Protein AF-N8YI56-F1 (afdb_monomer)

Organism: NCBI:txid1217656

pLDDT: mean 79.81, std 8.46, range [46.25, 89.81]

Secondary structure (DSSP, 8-state):
--HHHHHHHHHHHHHHHHHHHHHHHHHHHHHHHHHHHHHHT--SSHHHHHHHHHHHHHHHHHHHTS---HHHHHHHHHHHHHHHHHHHHSS--HHHHHHHHHHHHHHHHHHHHHHHHHHHHHHHHTT-

Sequence (128 aa):
MQPDQNELFEVLEKQRHQQAEIDRILKIVLPILAFLLCVICANYNWQSTLGTLIVLVVAFFAVGIKRMNLYFWLAIIVVYCLIDIYFSYGSIHPSALGRQMGTMLTFTAIVGLSRPYIDGWYIRSHKK

Solvent-accessible surface area (backbone atoms only — not comparable to full-atom values): 6953 Å² total; per-residue (Å²): 135,63,71,69,57,57,53,50,52,52,53,49,53,53,50,50,54,56,49,53,54,52,45,55,53,46,67,55,50,43,50,54,51,22,50,57,49,23,65,75,45,49,52,102,42,72,65,54,25,54,51,47,28,55,52,40,34,52,45,41,45,38,26,47,67,68,62,42,67,56,68,61,50,49,51,52,50,54,55,48,49,56,51,48,39,41,72,72,61,77,44,87,54,64,73,61,46,51,52,38,46,50,50,54,46,51,53,48,50,48,44,41,63,43,42,67,54,52,55,56,48,54,57,59,69,72,70,116

Structure (mmCIF, N/CA/C/O backbone):
data_AF-N8YI56-F1
#
_entry.id   AF-N8YI56-F1
#
loop_
_atom_site.group_PDB
_atom_site.id
_atom_site.type_symbol
_atom_site.label_atom_id
_atom_site.label_alt_id
_atom_site.label_comp_id
_atom_site.label_asym_id
_atom_site.label_entity_id
_atom_site.label_seq_id
_atom_site.pdbx_PDB_ins_code
_atom_site.Cartn_x
_atom_site.Cartn_y
_atom_site.Cartn_z
_atom_site.occupancy
_atom_site.B_iso_or_equiv
_atom_site.auth_seq_id
_atom_site.auth_comp_id
_atom_site.auth_asym_id
_atom_site.auth_atom_id
_atom_site.pdbx_PDB_model_num
ATOM 1 N N . MET A 1 1 ? -41.463 -4.192 16.759 1.00 49.03 1 MET A N 1
ATOM 2 C CA . MET A 1 1 ? -40.041 -3.789 16.735 1.00 49.03 1 MET A CA 1
ATOM 3 C C . MET A 1 1 ? -39.347 -4.552 17.845 1.00 49.03 1 MET A C 1
ATOM 5 O O . MET A 1 1 ? -39.694 -4.346 19.000 1.00 49.03 1 MET A O 1
ATOM 9 N N . GLN A 1 2 ? -38.515 -5.535 17.496 1.00 58.22 2 GLN A N 1
ATOM 10 C CA . GLN A 1 2 ? -37.817 -6.372 18.476 1.00 58.22 2 GLN A CA 1
ATOM 11 C C . GLN A 1 2 ? -36.610 -5.596 19.031 1.00 58.22 2 GLN A C 1
ATOM 13 O O . GLN A 1 2 ? -35.865 -5.035 18.226 1.00 58.22 2 GLN A O 1
ATOM 18 N N . PRO A 1 3 ? -36.408 -5.546 20.360 1.00 63.62 3 PRO A N 1
ATOM 19 C CA . PRO A 1 3 ? -35.311 -4.796 20.986 1.00 63.62 3 PRO A CA 1
ATOM 20 C C . PRO A 1 3 ? -33.921 -5.190 20.451 1.00 63.62 3 PRO A C 1
ATOM 22 O O . PRO A 1 3 ? -33.087 -4.313 20.249 1.00 63.62 3 PRO A O 1
ATOM 25 N N . ASP A 1 4 ? -33.732 -6.460 20.076 1.00 70.69 4 ASP A N 1
ATOM 26 C CA . ASP A 1 4 ? -32.513 -6.977 19.430 1.00 70.69 4 ASP A CA 1
ATOM 27 C C . ASP A 1 4 ? -32.153 -6.279 18.109 1.00 70.69 4 A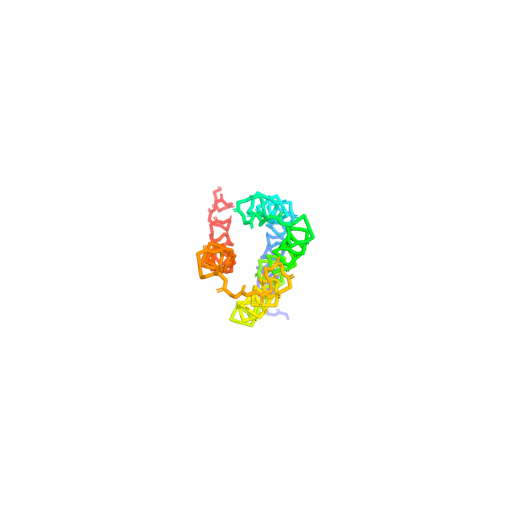SP A C 1
ATOM 29 O O . ASP A 1 4 ? -30.979 -6.102 17.789 1.00 70.69 4 ASP A O 1
ATOM 33 N N . GLN A 1 5 ? -33.146 -5.873 17.307 1.00 73.00 5 GLN A N 1
ATOM 34 C CA . GLN A 1 5 ? -32.860 -5.210 16.032 1.00 73.00 5 GLN A CA 1
ATOM 35 C C . GLN A 1 5 ? -32.307 -3.807 16.259 1.00 73.00 5 GLN A C 1
ATOM 37 O O . GLN A 1 5 ? -31.369 -3.409 15.573 1.00 73.00 5 GLN A O 1
ATOM 42 N N . ASN A 1 6 ? -32.855 -3.080 17.233 1.00 74.88 6 ASN A N 1
ATOM 43 C CA . ASN A 1 6 ? -32.412 -1.726 17.545 1.00 74.88 6 ASN A CA 1
ATOM 44 C C . ASN A 1 6 ? -30.981 -1.726 18.106 1.00 74.88 6 ASN A C 1
ATOM 46 O O . ASN A 1 6 ? -30.177 -0.910 17.665 1.00 74.88 6 ASN A O 1
ATOM 50 N N . GLU A 1 7 ? -30.632 -2.681 18.978 1.00 77.81 7 GLU A N 1
ATOM 51 C CA . GLU A 1 7 ? -29.246 -2.849 19.443 1.00 77.81 7 GLU A CA 1
ATOM 52 C C . GLU A 1 7 ? -28.292 -3.209 18.295 1.00 77.81 7 GLU A C 1
ATOM 54 O O . GLU A 1 7 ? -27.194 -2.657 18.202 1.00 77.81 7 GLU A O 1
ATOM 59 N N . LEU A 1 8 ? -28.703 -4.092 17.376 1.00 80.75 8 LEU A N 1
ATOM 60 C CA . LEU A 1 8 ? -27.876 -4.460 16.225 1.00 80.75 8 LEU A CA 1
ATOM 61 C C . LEU A 1 8 ? -27.585 -3.246 15.327 1.00 80.75 8 LEU A C 1
ATOM 63 O O . LEU A 1 8 ? -26.438 -3.044 14.920 1.00 80.75 8 LEU A O 1
ATOM 67 N N . PHE A 1 9 ? -28.605 -2.428 15.038 1.00 81.00 9 PHE A N 1
ATOM 68 C CA . PHE A 1 9 ? -28.452 -1.201 14.250 1.00 81.00 9 PHE A CA 1
ATOM 69 C C . PHE A 1 9 ? -27.528 -0.194 14.937 1.00 81.00 9 PHE A C 1
ATOM 71 O O . PHE A 1 9 ? -26.654 0.371 14.279 1.00 81.00 9 PHE A O 1
ATOM 78 N N . GLU A 1 10 ? -27.654 -0.028 16.252 1.00 80.75 10 GLU A N 1
ATOM 79 C CA . GLU A 1 10 ? 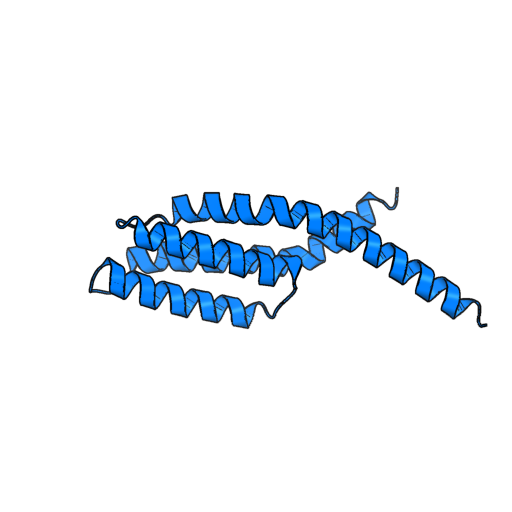-26.811 0.884 17.024 1.00 80.75 10 GLU A CA 1
ATOM 80 C C . GLU A 1 10 ? -25.333 0.446 17.016 1.00 80.75 10 GLU A C 1
ATOM 82 O O . GLU A 1 10 ? -24.426 1.261 16.814 1.00 80.75 10 GLU A O 1
ATOM 87 N N . VAL A 1 11 ? -25.062 -0.859 17.138 1.00 80.00 11 VAL A N 1
ATOM 88 C CA . VAL A 1 11 ? -23.698 -1.408 17.043 1.00 80.00 11 VAL A CA 1
ATOM 89 C C . VAL A 1 11 ? -23.114 -1.226 15.637 1.00 80.00 11 VAL A C 1
ATOM 91 O O . VAL A 1 11 ? -21.942 -0.863 15.502 1.00 80.00 11 VAL A O 1
ATOM 94 N N . LEU A 1 12 ? -23.917 -1.435 14.590 1.00 79.44 12 LEU A N 1
ATOM 95 C CA . LEU A 1 12 ? -23.528 -1.226 13.190 1.00 79.44 12 LEU A CA 1
ATOM 96 C C . LEU A 1 12 ? -23.183 0.240 12.898 1.00 79.44 12 LEU A C 1
ATOM 98 O O . LEU A 1 12 ? -22.154 0.517 12.276 1.00 79.44 12 LEU A O 1
ATOM 102 N N . GLU A 1 13 ? -24.001 1.185 13.365 1.00 79.12 13 GLU A N 1
ATOM 103 C CA . GLU A 1 13 ? -23.729 2.618 13.211 1.00 79.12 13 GLU A CA 1
ATOM 104 C C . GLU A 1 13 ? -22.450 3.031 13.937 1.00 79.12 13 GLU A C 1
ATOM 106 O O . GLU A 1 13 ? -21.609 3.736 13.368 1.00 79.12 13 GLU A O 1
ATOM 111 N N . LYS A 1 14 ? -22.246 2.525 15.157 1.00 77.19 14 LYS A N 1
ATOM 112 C CA . LYS A 1 14 ? -21.033 2.787 15.933 1.00 77.19 14 LYS A CA 1
ATOM 113 C C . LYS A 1 14 ? -19.784 2.246 15.237 1.00 77.19 14 LYS A C 1
ATOM 115 O O . LYS A 1 14 ? -18.791 2.966 15.124 1.00 77.19 14 LYS A O 1
ATOM 120 N N . GLN A 1 15 ? -19.835 1.026 14.698 1.00 75.12 15 GLN A N 1
ATOM 121 C CA . GLN A 1 15 ? -18.734 0.463 13.909 1.00 75.12 15 GLN A CA 1
ATOM 122 C C . GLN A 1 15 ? -18.452 1.278 12.644 1.00 75.12 15 GLN A C 1
ATOM 124 O O . GLN A 1 15 ? -17.290 1.520 12.318 1.00 75.12 15 GLN A O 1
ATOM 129 N N . ARG A 1 16 ? -19.494 1.737 11.943 1.00 78.12 16 ARG A N 1
ATOM 130 C CA . ARG A 1 16 ? -19.351 2.548 10.728 1.00 78.12 16 ARG A CA 1
ATOM 131 C C . ARG A 1 16 ? -18.687 3.896 11.014 1.00 78.12 16 ARG A C 1
ATOM 133 O O . ARG A 1 16 ? -17.816 4.314 10.252 1.00 78.12 16 ARG A O 1
ATOM 140 N N . HIS A 1 17 ? -19.059 4.555 12.110 1.00 76.12 17 HIS A N 1
ATOM 141 C CA . HIS A 1 17 ? -18.419 5.798 12.544 1.00 76.12 17 HIS A CA 1
ATOM 142 C C . HIS A 1 17 ? -16.932 5.596 12.851 1.00 76.12 17 HIS A C 1
ATOM 144 O O . HIS A 1 17 ? -16.096 6.341 12.343 1.00 76.12 17 HIS A O 1
ATOM 1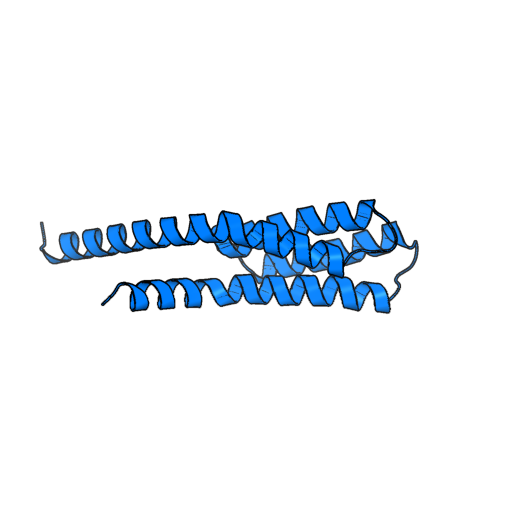50 N N . GLN A 1 18 ? -16.598 4.540 13.594 1.00 77.38 18 GLN A N 1
ATOM 151 C CA . GLN A 1 18 ? -15.209 4.206 13.918 1.00 77.38 18 GLN A CA 1
ATOM 152 C C . GLN A 1 18 ? -14.388 3.870 12.665 1.00 77.38 18 GLN A C 1
ATOM 154 O O . GLN A 1 18 ? -13.260 4.335 12.514 1.00 77.38 18 GLN A O 1
ATOM 159 N N . GLN A 1 19 ? -14.956 3.113 11.723 1.00 77.31 19 GLN A N 1
ATOM 160 C CA . GLN A 1 19 ? -14.298 2.817 10.448 1.00 77.31 19 GLN A CA 1
ATOM 161 C C . GLN A 1 19 ? -14.001 4.090 9.646 1.00 77.31 19 GLN A C 1
ATOM 163 O O . GLN A 1 19 ? -12.903 4.215 9.103 1.00 77.31 19 GLN A O 1
ATOM 168 N N . ALA A 1 20 ? -14.925 5.058 9.631 1.00 81.38 20 ALA A N 1
ATOM 169 C CA . ALA A 1 20 ? -14.752 6.320 8.917 1.00 81.38 20 ALA A CA 1
ATOM 170 C C . ALA A 1 20 ? -13.614 7.188 9.488 1.00 81.38 20 ALA A C 1
ATOM 172 O O . ALA A 1 20 ? -12.912 7.862 8.729 1.00 81.38 20 ALA A O 1
ATOM 173 N N . GLU A 1 21 ? -13.400 7.175 10.807 1.00 81.94 21 GLU A N 1
ATOM 174 C CA . GLU A 1 21 ? -12.276 7.885 11.432 1.00 81.94 21 GLU A CA 1
ATOM 175 C C . GLU A 1 21 ? -10.935 7.249 11.064 1.00 81.94 21 GLU A C 1
ATOM 177 O O . GLU A 1 21 ? -10.012 7.950 10.639 1.00 81.94 21 GLU A O 1
ATOM 182 N N . ILE A 1 22 ? -10.840 5.918 11.123 1.00 82.56 22 ILE A N 1
ATOM 183 C CA . ILE A 1 22 ? -9.614 5.218 10.731 1.00 82.56 22 ILE A CA 1
ATOM 184 C C . ILE A 1 22 ? -9.344 5.392 9.230 1.00 82.56 22 ILE A C 1
ATOM 186 O O . ILE A 1 22 ? -8.198 5.603 8.835 1.00 82.56 22 ILE A O 1
ATOM 190 N N . ASP A 1 23 ? -10.381 5.362 8.386 1.00 84.19 23 ASP A N 1
ATOM 191 C CA . ASP A 1 23 ? -10.254 5.625 6.947 1.00 84.19 23 ASP A CA 1
ATOM 192 C C . ASP A 1 23 ? -9.674 7.017 6.667 1.00 84.19 23 ASP A C 1
ATOM 194 O O . ASP A 1 23 ? -8.837 7.161 5.774 1.00 84.19 23 ASP A O 1
ATOM 198 N N . ARG A 1 24 ? -10.053 8.047 7.440 1.00 84.50 24 ARG A N 1
ATOM 199 C CA . ARG A 1 24 ? -9.466 9.394 7.311 1.00 84.50 24 ARG A CA 1
ATOM 200 C C . ARG A 1 24 ? -7.979 9.404 7.647 1.00 84.50 24 ARG A C 1
ATOM 202 O O . ARG A 1 24 ? -7.206 9.996 6.898 1.00 84.50 24 ARG A O 1
ATOM 209 N N . ILE A 1 25 ? -7.581 8.742 8.734 1.00 85.62 25 ILE A N 1
ATOM 210 C CA . ILE A 1 25 ? -6.170 8.649 9.140 1.00 85.62 25 ILE A CA 1
ATOM 211 C C . ILE A 1 25 ? -5.371 7.917 8.060 1.00 85.62 25 ILE A C 1
ATOM 213 O O . ILE A 1 25 ? -4.362 8.423 7.570 1.00 85.62 25 ILE A O 1
ATOM 217 N N . LEU A 1 26 ? -5.855 6.753 7.628 1.00 84.12 26 LEU A N 1
ATOM 218 C CA . LEU A 1 26 ? -5.218 5.954 6.587 1.00 84.12 26 LEU A CA 1
ATOM 219 C C . LEU A 1 26 ? -5.108 6.705 5.260 1.00 84.12 26 LEU A C 1
ATOM 221 O O . LEU A 1 26 ? -4.079 6.612 4.598 1.00 84.12 26 LEU A O 1
ATOM 225 N N . LYS A 1 27 ? -6.098 7.523 4.898 1.00 84.31 27 LYS A N 1
ATOM 226 C CA . LYS A 1 27 ? -6.047 8.350 3.685 1.00 84.31 27 LYS A CA 1
ATOM 227 C C . LYS A 1 27 ? -4.888 9.352 3.686 1.00 84.31 27 LYS A C 1
ATOM 229 O O . LYS A 1 27 ? -4.439 9.730 2.610 1.00 84.31 27 LYS A O 1
ATOM 234 N N . ILE A 1 28 ? -4.399 9.758 4.858 1.00 85.19 28 ILE A N 1
ATOM 235 C CA . ILE A 1 28 ? -3.228 10.634 5.008 1.00 85.19 28 ILE A CA 1
ATOM 236 C C . ILE A 1 28 ? -1.943 9.802 5.120 1.00 85.19 28 ILE A C 1
ATOM 238 O O . ILE A 1 28 ? -0.944 10.115 4.479 1.00 85.19 28 ILE A O 1
ATOM 242 N N . VAL A 1 29 ? -1.963 8.716 5.896 1.00 86.19 29 VAL A N 1
ATOM 243 C CA . VAL A 1 29 ? -0.770 7.903 6.183 1.00 86.19 29 VAL A CA 1
ATOM 244 C C . VAL A 1 29 ? -0.327 7.057 4.980 1.00 86.19 29 VAL A C 1
ATOM 246 O O . VAL A 1 29 ? 0.868 7.001 4.693 1.00 86.19 29 VAL A O 1
ATOM 249 N N . LEU A 1 30 ? -1.257 6.432 4.242 1.00 87.19 30 LEU A N 1
ATOM 250 C CA . LEU A 1 30 ? -0.942 5.617 3.057 1.00 87.19 30 LEU A CA 1
ATOM 251 C C . LEU A 1 30 ? -0.149 6.377 1.979 1.00 87.19 30 LEU A C 1
ATOM 253 O O . LEU A 1 30 ? 0.859 5.833 1.528 1.00 87.19 30 LEU A O 1
ATOM 257 N N . PRO A 1 31 ? -0.539 7.589 1.536 1.00 84.25 31 PRO A N 1
ATOM 258 C CA . PRO A 1 31 ? 0.227 8.302 0.517 1.00 84.25 31 PRO A CA 1
ATOM 259 C C . PRO A 1 31 ? 1.611 8.740 1.011 1.00 84.25 31 PRO A C 1
ATOM 261 O O . PRO A 1 31 ? 2.555 8.717 0.227 1.00 84.25 31 PRO A O 1
ATOM 264 N N . ILE A 1 32 ? 1.769 9.063 2.301 1.00 86.81 32 ILE A N 1
ATOM 265 C CA . ILE A 1 32 ? 3.084 9.370 2.888 1.00 86.81 32 ILE A CA 1
ATOM 266 C C . ILE A 1 32 ? 3.980 8.123 2.872 1.00 86.81 32 ILE A C 1
ATOM 268 O O . ILE A 1 32 ? 5.132 8.196 2.446 1.00 86.81 32 ILE A O 1
ATOM 272 N N . LEU A 1 33 ? 3.448 6.964 3.275 1.00 85.88 33 LEU A N 1
ATOM 273 C CA . LEU A 1 33 ? 4.161 5.685 3.194 1.00 85.88 33 LEU A CA 1
ATOM 274 C C . LEU A 1 33 ? 4.546 5.342 1.754 1.00 85.88 33 LEU A C 1
ATOM 276 O O . LEU A 1 33 ? 5.693 4.990 1.497 1.00 85.88 33 LEU A O 1
ATOM 280 N N . ALA A 1 34 ? 3.613 5.474 0.809 1.00 85.62 34 ALA A N 1
ATOM 281 C CA . ALA A 1 34 ? 3.874 5.229 -0.606 1.00 85.62 34 ALA A CA 1
ATOM 282 C C . ALA A 1 34 ? 4.981 6.147 -1.148 1.00 85.62 34 ALA A C 1
ATOM 284 O O . ALA A 1 34 ? 5.854 5.687 -1.881 1.00 85.62 34 ALA A O 1
ATOM 285 N N . PHE A 1 35 ? 4.985 7.420 -0.744 1.00 85.00 35 PHE A N 1
ATOM 286 C CA . PHE A 1 35 ? 6.030 8.372 -1.105 1.00 85.00 35 PHE A CA 1
ATOM 287 C C . PHE A 1 35 ? 7.404 7.966 -0.565 1.00 85.00 35 PHE A C 1
ATOM 289 O O . PHE A 1 35 ? 8.363 7.897 -1.330 1.00 85.00 35 PHE A O 1
ATOM 296 N N 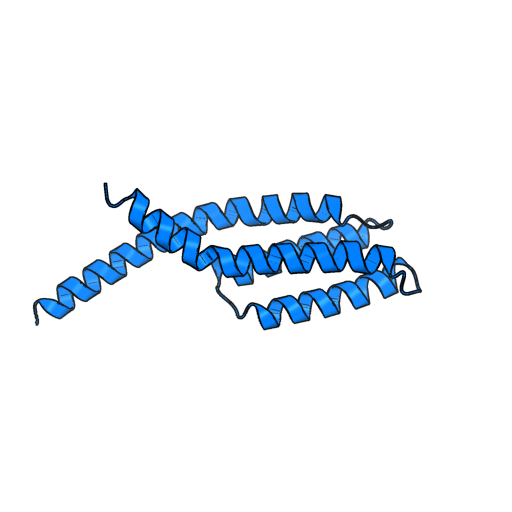. LEU A 1 36 ? 7.498 7.620 0.720 1.00 85.19 36 LEU A N 1
ATOM 297 C CA . LEU A 1 36 ? 8.749 7.159 1.332 1.00 85.19 36 LEU A CA 1
ATOM 298 C C . LEU A 1 36 ? 9.284 5.886 0.658 1.00 85.19 36 LEU A C 1
ATOM 300 O O . LEU A 1 36 ? 10.474 5.788 0.365 1.00 85.19 36 LEU A O 1
ATOM 304 N N . LEU A 1 37 ? 8.403 4.926 0.366 1.00 82.44 37 LEU A N 1
ATOM 305 C CA . LEU A 1 37 ? 8.779 3.674 -0.293 1.00 82.44 37 LEU A CA 1
ATOM 306 C C . LEU A 1 37 ? 9.214 3.874 -1.735 1.00 82.44 37 LEU A C 1
ATOM 308 O O . LEU A 1 37 ? 10.141 3.207 -2.187 1.00 82.44 37 LEU A O 1
ATOM 312 N N . CYS A 1 38 ? 8.583 4.808 -2.441 1.00 81.06 38 CYS A N 1
ATOM 313 C CA . CYS A 1 38 ? 8.975 5.168 -3.791 1.00 81.06 38 CYS A CA 1
ATOM 314 C C . CYS A 1 38 ? 10.432 5.655 -3.847 1.00 81.06 38 CYS A C 1
ATOM 316 O O . CYS A 1 38 ? 11.169 5.256 -4.741 1.00 81.06 38 CYS A O 1
ATOM 318 N N . VAL A 1 39 ? 10.881 6.436 -2.857 1.00 73.38 39 VAL A N 1
ATOM 319 C CA . VAL A 1 39 ? 12.277 6.905 -2.779 1.00 73.38 39 VAL A CA 1
ATOM 320 C C 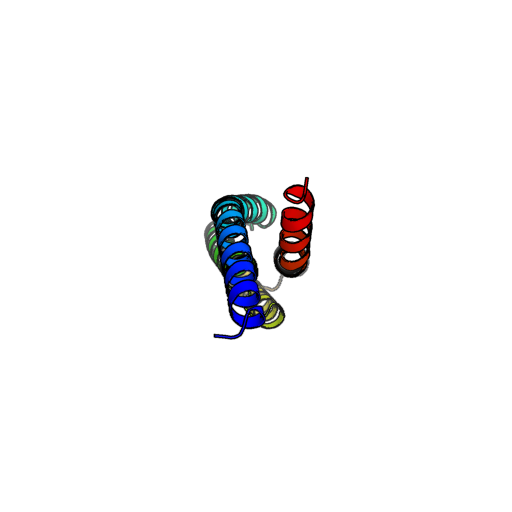. VAL A 1 39 ? 13.256 5.746 -2.556 1.00 73.38 39 VAL A C 1
ATOM 322 O O . VAL A 1 39 ? 14.341 5.744 -3.129 1.00 73.38 39 VAL A O 1
ATOM 325 N N . ILE A 1 40 ? 12.877 4.728 -1.777 1.00 73.94 40 ILE A N 1
ATOM 326 C CA . ILE A 1 40 ? 13.700 3.520 -1.563 1.00 73.94 40 ILE A CA 1
ATOM 327 C C . ILE A 1 40 ? 13.739 2.648 -2.827 1.00 73.94 40 ILE A C 1
ATOM 329 O O . ILE A 1 40 ? 14.766 2.051 -3.148 1.00 73.94 40 ILE A O 1
ATOM 333 N N . CYS A 1 41 ? 12.618 2.585 -3.546 1.00 68.44 41 CYS A N 1
ATOM 334 C CA . CYS A 1 41 ? 12.485 1.874 -4.815 1.00 68.44 41 CYS A CA 1
ATOM 335 C C . CYS A 1 41 ? 13.038 2.657 -6.007 1.00 68.44 41 CYS A C 1
ATOM 337 O O . CYS A 1 41 ? 13.006 2.126 -7.117 1.00 68.44 41 CYS A O 1
ATOM 339 N N . ALA A 1 42 ? 13.483 3.902 -5.801 1.00 61.81 42 ALA A N 1
ATOM 340 C CA . ALA A 1 42 ? 13.862 4.803 -6.872 1.00 61.81 42 ALA A CA 1
ATOM 341 C C . ALA A 1 42 ? 14.935 4.143 -7.733 1.00 61.81 42 ALA A C 1
ATOM 343 O O . ALA A 1 42 ? 16.043 3.826 -7.291 1.00 61.81 42 ALA A O 1
ATOM 344 N N . ASN A 1 43 ? 14.540 3.894 -8.973 1.00 62.03 43 ASN A N 1
ATOM 345 C CA . ASN A 1 43 ? 15.386 3.292 -9.971 1.00 62.03 43 ASN A CA 1
ATOM 346 C C . ASN A 1 43 ? 16.221 4.384 -10.659 1.00 62.03 43 ASN A C 1
ATOM 348 O O . ASN A 1 43 ? 16.010 5.578 -10.446 1.00 62.03 43 ASN A O 1
ATOM 352 N N . TYR A 1 44 ? 17.152 3.992 -11.527 1.00 59.75 44 TYR A N 1
ATOM 353 C CA . TYR A 1 44 ? 18.027 4.913 -12.263 1.00 59.75 44 TYR A CA 1
ATOM 354 C C . TYR A 1 44 ? 17.270 5.946 -13.122 1.00 59.75 44 TYR A C 1
ATOM 356 O O . TYR A 1 44 ? 17.852 6.943 -13.543 1.00 59.75 44 TYR A O 1
ATOM 364 N N . ASN A 1 45 ? 15.980 5.713 -13.394 1.00 67.81 45 ASN A N 1
ATOM 365 C CA . ASN A 1 45 ? 15.159 6.531 -14.273 1.00 67.81 45 ASN A CA 1
ATOM 366 C C . ASN A 1 45 ? 13.978 7.173 -13.522 1.00 67.81 45 ASN A C 1
ATOM 368 O O . ASN A 1 45 ? 13.177 6.487 -12.887 1.00 67.81 45 ASN A O 1
ATOM 372 N N . TRP A 1 46 ? 13.833 8.495 -13.646 1.00 68.94 46 TRP A N 1
ATOM 373 C CA . TRP A 1 46 ? 12.816 9.291 -12.941 1.00 68.94 46 TRP A CA 1
ATOM 374 C C . TRP A 1 46 ? 11.370 8.876 -13.276 1.00 68.94 46 TRP A C 1
ATOM 376 O O . TRP A 1 46 ? 10.487 8.966 -12.422 1.00 68.94 46 TRP A O 1
ATOM 386 N N . GLN A 1 47 ? 11.134 8.378 -14.495 1.00 74.50 47 GLN A N 1
ATOM 387 C CA . GLN A 1 47 ? 9.823 7.909 -14.956 1.00 74.50 47 GLN A CA 1
ATOM 388 C C . GLN A 1 47 ? 9.350 6.662 -14.192 1.00 74.50 47 GLN A C 1
ATOM 390 O O . GLN A 1 47 ? 8.190 6.588 -13.790 1.00 74.50 47 GLN A O 1
ATOM 395 N N . SER A 1 48 ? 10.256 5.712 -13.957 1.00 71.81 48 SER A N 1
ATOM 396 C CA . SER A 1 48 ? 9.983 4.476 -13.212 1.00 71.81 48 SER A CA 1
ATOM 397 C C . SER A 1 48 ? 9.674 4.775 -11.743 1.00 71.81 48 SER A C 1
ATOM 399 O O . SER A 1 48 ? 8.735 4.219 -11.170 1.00 71.81 48 SER A O 1
ATOM 401 N N . THR A 1 49 ? 10.358 5.760 -11.157 1.00 76.88 49 THR A N 1
ATOM 402 C CA . THR A 1 49 ? 10.052 6.280 -9.816 1.00 76.88 49 THR A CA 1
ATOM 403 C C . THR A 1 49 ? 8.637 6.872 -9.758 1.00 76.88 49 THR A C 1
ATOM 405 O O . THR A 1 49 ? 7.846 6.526 -8.884 1.00 76.88 49 THR A O 1
ATOM 408 N N . LEU A 1 50 ? 8.253 7.701 -10.731 1.00 81.69 50 LEU A N 1
ATOM 409 C CA . LEU A 1 50 ? 6.909 8.291 -10.786 1.00 81.69 50 LEU A CA 1
ATOM 410 C C . LEU A 1 50 ? 5.802 7.239 -10.963 1.00 81.69 50 LEU A C 1
ATOM 412 O O . LEU A 1 50 ? 4.784 7.298 -10.273 1.00 81.69 50 LEU A O 1
ATOM 416 N N . GLY A 1 51 ? 6.010 6.248 -11.832 1.00 82.88 51 GLY A N 1
ATOM 417 C CA . GLY A 1 51 ? 5.074 5.132 -11.995 1.00 82.88 51 GLY A CA 1
ATOM 418 C C . GLY A 1 51 ? 4.929 4.309 -10.713 1.00 82.88 51 GLY A C 1
ATOM 419 O O . GLY A 1 51 ? 3.816 4.008 -10.282 1.00 82.88 51 GLY A O 1
ATOM 420 N N . THR A 1 52 ? 6.052 4.036 -10.047 1.00 84.00 52 THR A N 1
ATOM 421 C CA . THR A 1 52 ? 6.116 3.250 -8.809 1.00 84.00 52 THR A CA 1
ATOM 422 C C . THR A 1 52 ? 5.338 3.942 -7.696 1.00 84.00 52 THR A C 1
ATOM 424 O O . THR A 1 52 ? 4.568 3.289 -6.991 1.00 84.00 52 THR A O 1
ATOM 427 N N . LEU A 1 53 ? 5.461 5.270 -7.591 1.00 85.94 53 LEU A N 1
ATOM 428 C CA . LEU A 1 53 ? 4.679 6.089 -6.668 1.00 85.94 53 LEU A CA 1
ATOM 429 C C . LEU A 1 53 ? 3.176 5.925 -6.902 1.00 85.94 53 LEU A C 1
ATOM 431 O O . LEU A 1 53 ? 2.433 5.640 -5.965 1.00 85.94 53 LEU A O 1
ATOM 435 N N . 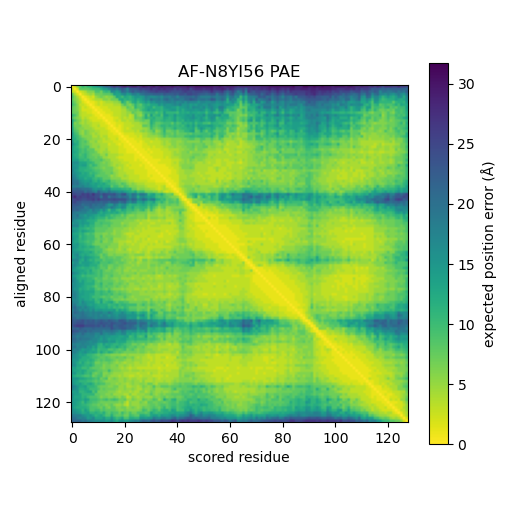ILE A 1 54 ? 2.729 6.111 -8.147 1.00 87.44 54 ILE A N 1
ATOM 436 C CA . ILE A 1 54 ? 1.305 6.074 -8.497 1.00 87.44 54 ILE A CA 1
ATOM 437 C C . ILE A 1 54 ? 0.730 4.690 -8.189 1.00 87.44 54 ILE A C 1
ATOM 439 O O . ILE A 1 54 ? -0.310 4.586 -7.536 1.00 87.44 54 ILE A O 1
ATOM 443 N N . VAL A 1 55 ? 1.425 3.627 -8.598 1.00 87.94 55 VAL A N 1
ATOM 444 C CA . VAL A 1 55 ? 0.987 2.248 -8.358 1.00 87.94 55 VAL A CA 1
ATOM 445 C C . VAL A 1 55 ? 0.932 1.935 -6.864 1.00 87.94 55 VAL A C 1
ATOM 447 O O . VAL A 1 55 ? -0.064 1.371 -6.417 1.00 87.94 55 VAL A O 1
ATOM 450 N N . LEU A 1 56 ? 1.932 2.344 -6.075 1.00 86.62 56 LEU A N 1
ATOM 451 C CA . LEU A 1 56 ? 1.923 2.162 -4.618 1.00 86.62 56 LEU A CA 1
ATOM 452 C C . LEU A 1 56 ? 0.762 2.894 -3.952 1.00 86.62 56 LEU A C 1
ATOM 454 O O . LEU A 1 56 ? 0.055 2.293 -3.148 1.00 86.62 56 LEU A O 1
ATOM 458 N N . VAL A 1 57 ? 0.535 4.167 -4.290 1.00 88.44 57 VAL A N 1
ATOM 459 C CA . VAL A 1 57 ? -0.573 4.953 -3.724 1.00 88.44 57 VAL A CA 1
ATOM 460 C C . VAL A 1 57 ? -1.907 4.271 -4.020 1.00 88.44 57 VAL A C 1
ATOM 462 O O . VAL A 1 57 ? -2.722 4.090 -3.114 1.00 88.44 57 VAL A O 1
ATOM 465 N N . VAL A 1 58 ? -2.123 3.854 -5.270 1.00 88.75 58 VAL A N 1
ATOM 466 C CA . VAL A 1 58 ? -3.364 3.192 -5.686 1.00 88.75 58 VAL A CA 1
ATOM 467 C C . VAL A 1 58 ? -3.520 1.831 -5.002 1.00 88.75 58 VAL A C 1
ATOM 469 O O . VAL A 1 58 ? -4.591 1.549 -4.463 1.00 88.75 58 VAL A O 1
ATOM 472 N N . ALA A 1 59 ? -2.467 1.011 -4.964 1.00 87.25 59 ALA A N 1
ATOM 473 C CA . ALA A 1 59 ? -2.497 -0.301 -4.325 1.00 87.25 59 ALA A CA 1
ATOM 474 C C . ALA A 1 59 ? -2.773 -0.186 -2.822 1.00 87.25 59 ALA A C 1
ATOM 476 O O . ALA A 1 59 ? -3.651 -0.867 -2.297 1.00 87.25 59 ALA A O 1
ATOM 477 N N . PHE A 1 60 ? -2.093 0.729 -2.132 1.00 88.19 60 PHE A N 1
ATOM 478 C CA . PHE A 1 60 ? -2.295 0.979 -0.707 1.00 88.19 60 PHE A CA 1
ATOM 479 C C . PHE A 1 60 ? -3.694 1.505 -0.409 1.00 88.19 60 PHE A C 1
ATOM 481 O O . PHE A 1 60 ? -4.312 1.083 0.566 1.00 88.19 60 PHE A O 1
ATOM 488 N N . PHE A 1 61 ? -4.230 2.379 -1.258 1.00 86.56 61 PHE A N 1
ATOM 489 C CA . PHE A 1 61 ? -5.596 2.864 -1.110 1.00 86.56 61 PHE A CA 1
ATOM 490 C C . PHE A 1 61 ? -6.621 1.737 -1.306 1.00 86.56 61 PHE A C 1
ATOM 492 O O . PHE A 1 61 ? -7.556 1.586 -0.516 1.00 86.56 61 PHE A O 1
ATOM 499 N N . ALA A 1 62 ? -6.442 0.914 -2.337 1.00 85.69 62 ALA A N 1
ATOM 500 C CA . ALA A 1 62 ? -7.371 -0.159 -2.664 1.00 85.69 62 ALA A CA 1
ATOM 501 C C . ALA A 1 62 ? -7.348 -1.303 -1.639 1.00 85.69 62 ALA A C 1
ATOM 503 O O . ALA A 1 62 ? -8.401 -1.825 -1.268 1.00 85.69 62 ALA A O 1
ATOM 504 N N . VAL A 1 63 ? -6.160 -1.669 -1.163 1.00 86.19 63 VAL A N 1
ATOM 505 C CA . VAL A 1 63 ? -5.958 -2.731 -0.174 1.00 86.19 63 VAL A CA 1
ATOM 506 C C . VAL A 1 63 ? -6.274 -2.237 1.241 1.00 86.19 63 VAL A C 1
ATOM 508 O O . VAL A 1 63 ? -6.966 -2.923 1.989 1.00 86.19 63 VAL A O 1
ATOM 511 N N . GLY A 1 64 ? -5.822 -1.036 1.606 1.00 81.31 64 GLY A N 1
ATOM 512 C CA . GLY A 1 64 ? -5.993 -0.477 2.947 1.00 81.31 64 GLY A CA 1
ATOM 513 C C . GLY A 1 64 ? -7.402 0.053 3.213 1.00 81.31 64 GLY A C 1
ATOM 514 O O . GLY A 1 64 ? -8.014 -0.304 4.213 1.00 81.31 64 GLY A O 1
ATOM 515 N N . ILE A 1 65 ? -7.953 0.890 2.333 1.00 80.00 65 ILE A N 1
ATOM 516 C CA . ILE A 1 65 ? -9.243 1.559 2.586 1.00 80.00 65 ILE A CA 1
ATOM 517 C C . ILE A 1 65 ? -10.389 0.757 1.976 1.00 80.00 65 ILE A C 1
ATOM 519 O O . ILE A 1 65 ? -11.332 0.382 2.668 1.00 80.00 65 ILE A O 1
ATOM 523 N N . LYS A 1 66 ? -10.291 0.426 0.684 1.00 81.56 66 LYS A N 1
ATOM 524 C CA . LYS A 1 66 ? -11.384 -0.245 -0.041 1.00 81.56 66 LYS A CA 1
ATOM 525 C C . LYS A 1 66 ? -11.482 -1.753 0.246 1.00 81.56 66 LYS A C 1
ATOM 527 O O . LYS A 1 66 ? -12.423 -2.390 -0.221 1.00 81.56 66 LYS A O 1
ATOM 532 N N . ARG A 1 67 ? -10.536 -2.321 1.009 1.00 75.06 67 ARG A N 1
ATOM 533 C CA . ARG A 1 67 ? -10.470 -3.750 1.382 1.00 75.06 67 ARG A CA 1
ATOM 534 C C . ARG A 1 67 ? -10.622 -4.686 0.179 1.00 75.06 67 ARG A C 1
ATOM 536 O O . ARG A 1 67 ? -11.271 -5.727 0.257 1.00 75.06 67 ARG A O 1
ATOM 543 N N . MET A 1 68 ? -10.058 -4.295 -0.963 1.00 82.31 68 MET A N 1
ATOM 544 C CA . MET A 1 68 ? -10.054 -5.141 -2.153 1.00 82.31 68 MET A CA 1
ATOM 545 C C . MET A 1 68 ? -9.135 -6.350 -1.947 1.00 82.31 68 MET A C 1
ATOM 547 O O . MET A 1 68 ? -8.240 -6.325 -1.106 1.00 82.31 68 MET A O 1
ATOM 551 N N . ASN A 1 69 ? -9.343 -7.405 -2.738 1.00 87.44 69 ASN A N 1
ATOM 552 C CA . ASN A 1 69 ? -8.575 -8.642 -2.621 1.00 87.44 69 ASN A CA 1
ATOM 553 C C . ASN A 1 69 ? -7.059 -8.378 -2.715 1.00 87.44 69 ASN A C 1
ATOM 555 O O . ASN A 1 69 ? -6.562 -7.945 -3.757 1.00 87.44 69 ASN A O 1
ATOM 559 N N . LEU A 1 70 ? -6.333 -8.666 -1.630 1.00 86.00 70 LEU A N 1
ATOM 560 C CA . LEU A 1 70 ? -4.892 -8.438 -1.518 1.00 86.00 70 LEU A CA 1
ATOM 561 C C . LEU A 1 70 ? -4.121 -9.176 -2.616 1.00 86.00 70 LEU A C 1
ATOM 563 O O . LEU A 1 70 ? -3.270 -8.583 -3.271 1.00 86.00 70 LEU A O 1
ATOM 567 N N . TYR A 1 71 ? -4.450 -10.447 -2.858 1.00 87.50 71 TYR A N 1
ATOM 568 C CA . TYR A 1 71 ? -3.749 -11.274 -3.842 1.00 87.50 71 TYR A CA 1
ATOM 569 C C . TYR A 1 71 ? -3.850 -10.710 -5.261 1.00 87.50 71 TYR A C 1
ATOM 571 O O . TYR A 1 71 ? -2.886 -10.767 -6.019 1.00 87.50 71 TYR A O 1
ATOM 579 N N . PHE A 1 72 ? -4.993 -10.108 -5.600 1.00 88.69 72 PHE A N 1
ATOM 580 C CA . PHE A 1 72 ? -5.190 -9.456 -6.891 1.00 88.69 72 PHE A CA 1
ATOM 581 C C . PHE A 1 72 ? -4.268 -8.240 -7.053 1.00 88.69 72 PHE A C 1
ATOM 583 O O . PHE A 1 72 ? -3.614 -8.087 -8.082 1.00 88.69 72 PHE A O 1
ATOM 590 N N . TRP A 1 73 ? -4.149 -7.408 -6.016 1.00 88.44 73 TRP A N 1
ATOM 591 C CA . TRP A 1 73 ? -3.258 -6.246 -6.038 1.00 88.44 73 TRP A CA 1
ATOM 592 C C . TRP A 1 73 ? -1.777 -6.622 -6.011 1.00 88.44 73 TRP A C 1
ATOM 594 O O . TRP A 1 73 ? -0.983 -5.988 -6.702 1.00 88.44 73 TRP A O 1
ATOM 604 N N . LEU A 1 74 ? -1.403 -7.684 -5.292 1.00 87.94 74 LEU A N 1
ATOM 605 C CA . LEU A 1 74 ? -0.044 -8.228 -5.347 1.00 87.94 74 LEU A CA 1
ATOM 606 C C . LEU A 1 74 ? 0.300 -8.710 -6.763 1.00 87.94 74 LEU A C 1
ATOM 608 O O . LEU A 1 74 ? 1.378 -8.397 -7.258 1.00 87.94 74 LEU A O 1
ATOM 612 N N . ALA A 1 75 ? -0.623 -9.392 -7.451 1.00 88.88 75 ALA A N 1
ATOM 613 C CA . ALA A 1 75 ? -0.419 -9.804 -8.840 1.00 88.88 75 ALA A CA 1
ATOM 614 C C . ALA A 1 75 ? -0.235 -8.600 -9.785 1.00 88.88 75 ALA A C 1
ATOM 616 O O . ALA A 1 75 ? 0.671 -8.614 -10.616 1.00 88.88 75 ALA A O 1
ATOM 617 N N . ILE A 1 76 ? -1.029 -7.533 -9.620 1.00 89.81 76 ILE A N 1
ATOM 618 C CA . ILE A 1 76 ? -0.867 -6.285 -10.389 1.00 89.81 76 ILE A CA 1
ATOM 619 C C . ILE A 1 76 ? 0.522 -5.674 -10.169 1.00 89.81 76 ILE A C 1
ATOM 621 O O . ILE A 1 76 ? 1.164 -5.268 -11.135 1.00 89.81 76 ILE A O 1
ATOM 625 N N . ILE A 1 77 ? 1.003 -5.629 -8.922 1.00 88.25 77 ILE A N 1
ATOM 626 C CA . ILE A 1 77 ? 2.334 -5.095 -8.594 1.00 88.25 77 ILE A CA 1
ATOM 627 C C . ILE A 1 77 ? 3.434 -5.921 -9.266 1.00 88.25 77 ILE A C 1
ATOM 629 O O . ILE A 1 77 ? 4.347 -5.342 -9.847 1.00 88.25 77 ILE A O 1
ATOM 633 N N . VAL A 1 78 ? 3.337 -7.255 -9.244 1.00 87.00 78 VAL A N 1
ATOM 634 C CA . VAL A 1 78 ? 4.306 -8.131 -9.929 1.00 87.00 78 VAL A CA 1
ATOM 635 C C . VAL A 1 78 ? 4.357 -7.822 -11.425 1.00 87.00 78 VAL A C 1
ATOM 637 O O . VAL A 1 78 ? 5.442 -7.637 -11.976 1.00 87.00 78 VAL A O 1
ATOM 640 N N . VAL A 1 79 ? 3.195 -7.725 -12.078 1.00 88.81 79 VAL A N 1
ATOM 641 C CA . VAL A 1 79 ? 3.112 -7.397 -13.510 1.00 88.81 79 VAL A CA 1
ATOM 642 C C . VAL A 1 79 ? 3.703 -6.014 -13.787 1.00 88.81 79 VAL A C 1
ATOM 644 O O . VAL A 1 79 ? 4.487 -5.863 -14.723 1.00 88.81 79 VAL A O 1
ATOM 647 N N . TYR A 1 80 ? 3.388 -5.021 -12.952 1.00 86.62 80 TYR A N 1
ATOM 648 C CA . TYR A 1 80 ? 3.943 -3.675 -13.069 1.00 86.62 80 TYR A CA 1
ATOM 649 C C . TYR A 1 80 ? 5.474 -3.671 -12.959 1.00 86.62 80 TYR A C 1
ATOM 651 O O . TYR A 1 80 ? 6.135 -3.127 -13.839 1.00 86.62 80 TYR A O 1
ATOM 659 N N . CYS A 1 81 ? 6.050 -4.316 -11.939 1.00 84.12 81 CYS A N 1
ATOM 660 C CA . CYS A 1 81 ? 7.502 -4.363 -11.751 1.00 84.12 81 CYS A CA 1
ATOM 661 C C . CYS A 1 81 ? 8.225 -5.016 -12.939 1.00 84.12 81 CYS A C 1
ATOM 663 O O . CYS A 1 81 ? 9.299 -4.562 -13.328 1.00 84.12 81 CYS A O 1
ATOM 665 N N . LEU A 1 82 ? 7.642 -6.061 -13.540 1.00 83.00 82 LEU A N 1
ATOM 666 C CA . LEU A 1 82 ? 8.210 -6.706 -14.728 1.00 83.00 82 LEU A CA 1
ATOM 667 C C . LEU A 1 82 ? 8.243 -5.754 -15.932 1.00 83.00 82 LEU A C 1
ATOM 669 O O . LEU A 1 82 ? 9.267 -5.661 -16.611 1.00 83.00 82 LEU A O 1
ATOM 673 N N . ILE A 1 83 ? 7.145 -5.031 -16.176 1.00 84.00 83 ILE A N 1
ATOM 674 C CA . ILE A 1 83 ? 7.042 -4.058 -17.273 1.00 84.00 83 ILE A CA 1
ATOM 675 C C . ILE A 1 83 ? 8.008 -2.891 -17.044 1.00 84.00 83 ILE A C 1
ATOM 677 O O . ILE A 1 83 ? 8.749 -2.512 -17.949 1.00 84.00 83 ILE A O 1
ATOM 681 N N . ASP A 1 84 ? 8.026 -2.341 -15.833 1.00 81.19 84 ASP A N 1
ATOM 682 C CA . ASP A 1 84 ? 8.815 -1.159 -15.487 1.00 81.19 84 ASP A CA 1
ATOM 683 C C . ASP A 1 84 ? 10.326 -1.401 -15.629 1.00 81.19 84 ASP A C 1
ATOM 685 O O . ASP A 1 84 ? 11.063 -0.552 -16.135 1.00 81.19 84 ASP A O 1
ATOM 689 N N . ILE A 1 85 ? 10.796 -2.598 -15.270 1.00 77.12 85 ILE A N 1
ATOM 690 C CA . ILE A 1 85 ? 12.208 -2.980 -15.405 1.00 77.12 85 ILE A CA 1
ATOM 691 C C . ILE A 1 85 ? 12.586 -3.241 -16.856 1.00 77.12 85 ILE A C 1
ATOM 693 O O . ILE A 1 85 ? 13.660 -2.816 -17.286 1.00 77.12 85 ILE A O 1
ATOM 697 N N . TYR A 1 86 ? 11.699 -3.880 -17.622 1.00 77.00 86 TYR A N 1
ATOM 698 C CA . TYR A 1 86 ? 11.901 -4.070 -19.054 1.00 77.00 86 TYR A CA 1
ATOM 699 C C . TYR A 1 86 ? 12.044 -2.723 -19.779 1.00 77.00 86 TYR A C 1
ATOM 701 O O . TYR A 1 86 ? 12.986 -2.539 -20.549 1.00 77.00 86 TYR A O 1
ATOM 709 N N . PHE A 1 87 ? 11.175 -1.754 -19.473 1.00 76.06 87 PHE A N 1
ATOM 710 C CA . PHE A 1 87 ? 11.248 -0.408 -20.049 1.00 76.06 87 PHE A CA 1
ATOM 711 C C . PHE A 1 87 ? 12.429 0.421 -19.531 1.00 76.06 87 PHE A C 1
ATOM 713 O O . PHE A 1 87 ? 13.001 1.196 -20.294 1.00 76.06 87 PHE A O 1
ATOM 720 N N . SER A 1 88 ? 12.810 0.280 -18.259 1.00 69.75 88 SER A N 1
ATOM 721 C CA . SER A 1 88 ? 13.882 1.095 -17.666 1.00 69.75 88 SER A CA 1
ATOM 722 C C . SER A 1 88 ? 15.288 0.654 -18.058 1.00 69.75 88 SER A C 1
ATOM 724 O O . SER A 1 88 ? 16.172 1.498 -18.162 1.00 69.75 88 SER A O 1
ATOM 726 N N . T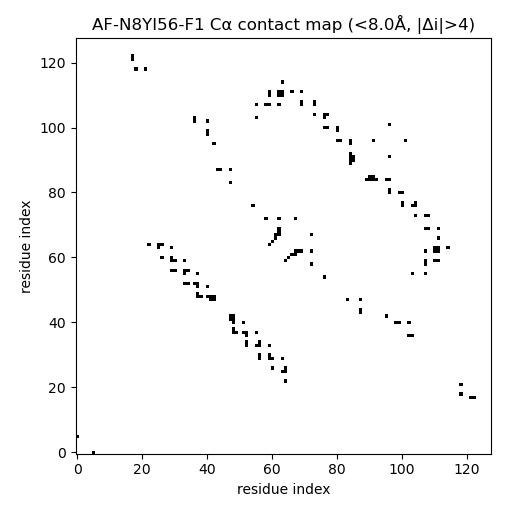YR A 1 89 ? 15.515 -0.648 -18.242 1.00 67.19 89 TYR A N 1
ATOM 727 C CA . TYR A 1 89 ? 16.859 -1.197 -18.442 1.00 67.19 89 TYR A CA 1
ATOM 728 C C . TYR A 1 89 ? 17.062 -1.907 -19.784 1.00 67.19 89 TYR A C 1
ATOM 730 O O . TYR A 1 89 ? 18.190 -2.281 -20.104 1.00 67.19 89 TYR A O 1
ATOM 738 N N . GLY A 1 90 ? 15.995 -2.169 -20.549 1.00 66.81 90 GLY A N 1
ATOM 739 C CA . GLY A 1 90 ? 16.059 -2.991 -21.766 1.00 66.81 90 GLY A CA 1
ATOM 740 C C . GLY A 1 90 ? 16.461 -4.455 -21.520 1.00 66.81 90 GLY A C 1
ATOM 741 O O . GLY A 1 90 ? 16.562 -5.237 -22.460 1.00 66.81 90 GLY A O 1
ATOM 742 N N . SER A 1 91 ? 16.697 -4.839 -20.262 1.00 64.69 91 SER A N 1
ATOM 743 C CA . SER A 1 91 ? 17.077 -6.176 -19.812 1.00 64.69 91 SER A CA 1
ATOM 744 C C . SER A 1 91 ? 16.653 -6.373 -18.352 1.00 64.69 91 SER A C 1
ATOM 746 O O . SER A 1 91 ? 16.510 -5.414 -17.590 1.00 64.69 91 SER A O 1
ATOM 748 N N . ILE A 1 92 ? 16.408 -7.621 -17.946 1.00 65.56 92 ILE A N 1
ATOM 749 C CA . ILE A 1 92 ? 15.942 -7.920 -16.587 1.00 65.56 92 ILE A CA 1
ATOM 750 C C . ILE A 1 92 ? 17.156 -7.969 -15.658 1.00 65.56 92 ILE A C 1
ATOM 752 O O . ILE A 1 92 ? 17.832 -8.991 -15.576 1.00 65.56 92 ILE A O 1
ATOM 756 N N . HIS A 1 93 ? 17.424 -6.878 -14.935 1.00 69.69 93 HIS A N 1
ATOM 757 C CA . HIS A 1 93 ? 18.411 -6.871 -13.852 1.00 69.69 93 HIS A CA 1
ATOM 758 C C . HIS A 1 93 ? 17.790 -7.436 -12.561 1.00 69.69 93 HIS A C 1
ATOM 760 O O . HIS A 1 93 ? 16.979 -6.755 -11.922 1.00 69.69 93 HIS A O 1
ATOM 766 N N . PRO A 1 94 ? 18.184 -8.645 -12.111 1.00 71.06 94 PRO A N 1
ATOM 767 C CA . PRO A 1 94 ? 17.526 -9.314 -10.988 1.00 71.06 94 PRO A CA 1
ATOM 768 C C . PRO A 1 94 ? 17.708 -8.573 -9.657 1.00 71.06 94 PRO A C 1
ATOM 770 O O . PRO A 1 94 ? 16.839 -8.629 -8.791 1.00 71.06 94 PRO A O 1
ATOM 773 N N . SER A 1 95 ? 18.815 -7.844 -9.488 1.00 73.94 95 SER A N 1
ATOM 774 C CA . SER A 1 95 ? 19.107 -7.074 -8.272 1.00 73.94 95 SER A CA 1
ATOM 775 C C . SER A 1 95 ? 18.242 -5.816 -8.129 1.00 73.94 95 SER A C 1
ATOM 777 O O . SER A 1 95 ? 17.891 -5.429 -7.015 1.00 73.94 95 SER A O 1
ATOM 779 N N . ALA A 1 96 ? 17.876 -5.166 -9.236 1.00 71.06 96 ALA A N 1
ATOM 780 C CA . ALA A 1 96 ? 16.915 -4.064 -9.231 1.00 71.06 96 ALA A CA 1
ATOM 781 C C . ALA A 1 96 ? 15.491 -4.599 -9.022 1.00 71.06 96 ALA A C 1
ATOM 783 O O . ALA A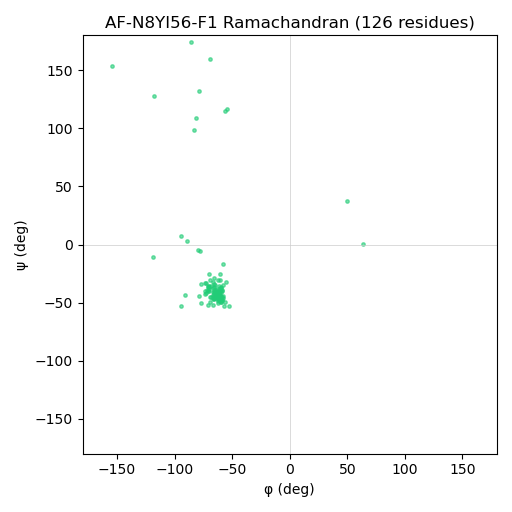 1 96 ? 14.765 -4.091 -8.167 1.00 71.06 96 ALA A O 1
ATOM 784 N N . LEU A 1 97 ? 15.157 -5.700 -9.705 1.00 76.38 97 LEU A N 1
ATOM 785 C CA . LEU A 1 97 ? 13.862 -6.369 -9.593 1.00 76.38 97 LEU A CA 1
ATOM 786 C C . LEU A 1 97 ? 13.557 -6.842 -8.180 1.00 76.38 97 LEU A C 1
ATOM 788 O O . LEU A 1 97 ? 12.498 -6.524 -7.648 1.00 76.38 97 LEU A O 1
ATOM 792 N N . GLY A 1 98 ? 14.496 -7.537 -7.541 1.00 79.94 98 GLY A N 1
ATOM 793 C CA . GLY A 1 98 ? 14.313 -8.020 -6.176 1.00 79.94 98 GLY A CA 1
ATOM 794 C C . GLY A 1 98 ? 14.077 -6.888 -5.173 1.00 79.94 98 GLY A C 1
ATOM 795 O O . GLY A 1 98 ? 13.244 -7.029 -4.282 1.00 79.94 98 GLY A O 1
ATOM 796 N N . ARG A 1 99 ? 14.752 -5.742 -5.339 1.00 80.50 99 ARG A N 1
ATOM 797 C CA . ARG A 1 99 ? 14.598 -4.588 -4.440 1.00 80.50 99 ARG A CA 1
ATOM 798 C C . ARG A 1 99 ? 13.249 -3.898 -4.616 1.00 80.50 99 ARG A C 1
ATOM 800 O O . ARG A 1 99 ? 12.538 -3.729 -3.629 1.00 80.50 99 ARG A O 1
ATOM 807 N N . GLN A 1 100 ? 12.879 -3.539 -5.845 1.00 81.50 100 GLN A N 1
ATOM 808 C CA . GLN A 1 100 ? 11.613 -2.854 -6.130 1.00 81.50 100 GLN A CA 1
ATOM 809 C C . GLN A 1 100 ? 10.415 -3.769 -5.849 1.00 81.50 100 GLN A C 1
ATOM 811 O O . GLN A 1 100 ? 9.524 -3.423 -5.078 1.00 81.50 100 GLN A O 1
ATOM 816 N N . MET A 1 101 ? 10.424 -4.980 -6.407 1.00 85.00 101 MET A N 1
ATOM 817 C CA . MET A 1 101 ? 9.324 -5.926 -6.246 1.00 85.00 101 MET A CA 1
ATOM 818 C C . MET A 1 101 ? 9.206 -6.401 -4.794 1.00 85.00 101 MET A C 1
ATOM 820 O O . MET A 1 101 ? 8.112 -6.414 -4.236 1.00 85.00 101 MET A O 1
ATOM 824 N N . GLY A 1 102 ? 10.325 -6.750 -4.151 1.00 85.62 102 GLY A N 1
ATOM 825 C CA . GLY A 1 102 ? 10.323 -7.247 -2.775 1.00 85.62 102 GLY A CA 1
ATOM 826 C C . GLY A 1 102 ? 9.768 -6.225 -1.787 1.00 85.62 102 GLY A C 1
ATOM 827 O O . GLY A 1 102 ? 8.934 -6.567 -0.948 1.00 85.62 102 GLY A O 1
ATOM 828 N N . THR A 1 103 ? 10.165 -4.958 -1.912 1.00 86.00 103 THR A N 1
ATOM 829 C CA . THR A 1 103 ? 9.657 -3.888 -1.043 1.00 86.00 103 THR A CA 1
ATOM 830 C C . THR A 1 103 ? 8.187 -3.579 -1.325 1.00 86.00 103 THR A C 1
ATOM 832 O O . THR A 1 103 ? 7.386 -3.603 -0.390 1.00 86.00 103 THR A O 1
ATOM 835 N N . MET A 1 104 ? 7.787 -3.380 -2.587 1.00 87.06 104 MET A N 1
ATOM 836 C CA . MET A 1 104 ? 6.387 -3.093 -2.932 1.00 87.06 104 MET A CA 1
ATOM 837 C C . MET A 1 104 ? 5.440 -4.204 -2.461 1.00 87.06 104 MET A C 1
ATOM 839 O O . MET A 1 104 ? 4.402 -3.912 -1.863 1.00 87.06 104 MET A O 1
ATOM 843 N N . LEU A 1 105 ? 5.805 -5.473 -2.667 1.00 89.69 105 LEU A N 1
ATOM 844 C CA . LEU A 1 105 ? 4.994 -6.608 -2.224 1.00 89.69 105 LEU A CA 1
ATOM 845 C C . LEU A 1 105 ? 4.924 -6.702 -0.701 1.00 89.69 105 LEU A C 1
ATOM 847 O O . LEU A 1 105 ? 3.830 -6.833 -0.155 1.00 89.69 105 LEU A O 1
ATOM 851 N N . THR A 1 106 ? 6.064 -6.593 -0.013 1.00 89.56 106 THR A N 1
ATOM 852 C CA . THR A 1 106 ? 6.117 -6.711 1.453 1.00 89.56 106 THR A CA 1
ATOM 853 C C . THR A 1 106 ? 5.274 -5.629 2.114 1.00 89.56 106 THR A C 1
ATOM 855 O O . THR A 1 106 ? 4.430 -5.930 2.956 1.00 89.56 106 THR A O 1
ATOM 858 N N . PHE A 1 107 ? 5.432 -4.371 1.702 1.00 88.81 107 PHE A N 1
ATOM 859 C CA . PHE A 1 107 ? 4.667 -3.278 2.294 1.00 88.81 107 PHE A CA 1
ATOM 860 C C . PHE A 1 107 ? 3.182 -3.330 1.924 1.00 88.81 107 PHE A C 1
ATOM 862 O O . PHE A 1 107 ? 2.345 -3.077 2.788 1.00 88.81 107 PHE A O 1
ATOM 869 N N . THR A 1 108 ? 2.824 -3.730 0.700 1.00 88.69 108 THR A N 1
ATOM 870 C CA . THR A 1 108 ? 1.407 -3.914 0.328 1.00 88.69 108 THR A CA 1
ATOM 871 C C . THR A 1 108 ? 0.760 -5.030 1.146 1.00 88.69 108 THR A C 1
ATOM 873 O O . THR A 1 108 ? -0.362 -4.870 1.627 1.00 88.69 108 THR A O 1
ATOM 876 N N . ALA A 1 109 ? 1.478 -6.135 1.368 1.00 88.50 109 ALA A N 1
ATOM 877 C CA . ALA A 1 109 ? 1.021 -7.225 2.222 1.00 88.50 109 ALA A CA 1
ATOM 878 C C . ALA A 1 109 ? 0.843 -6.773 3.678 1.00 88.50 109 ALA A C 1
ATOM 880 O O . ALA A 1 109 ? -0.199 -7.048 4.270 1.00 88.50 109 ALA A O 1
ATOM 881 N N . ILE A 1 110 ? 1.801 -6.024 4.235 1.00 89.81 110 ILE A N 1
ATOM 882 C CA . ILE A 1 110 ? 1.689 -5.454 5.586 1.00 89.81 110 ILE A CA 1
ATOM 883 C C . ILE A 1 110 ? 0.469 -4.533 5.685 1.00 89.81 110 ILE A C 1
ATOM 885 O O . ILE A 1 110 ? -0.308 -4.650 6.630 1.00 89.81 110 ILE A O 1
ATOM 889 N N . VAL A 1 111 ? 0.249 -3.646 4.712 1.00 87.81 111 VAL A N 1
ATOM 890 C CA . VAL A 1 111 ? -0.908 -2.735 4.711 1.00 87.81 111 VAL A CA 1
ATOM 891 C C . VAL A 1 111 ? -2.223 -3.518 4.657 1.00 87.81 111 VAL A C 1
ATOM 893 O O . VAL A 1 111 ? -3.127 -3.245 5.444 1.00 87.81 111 VAL A O 1
ATOM 896 N N . GLY A 1 112 ? -2.322 -4.530 3.794 1.00 85.31 112 GLY A N 1
ATOM 897 C CA . GLY A 1 112 ? -3.530 -5.353 3.691 1.00 85.31 112 GLY A CA 1
ATOM 898 C C . GLY A 1 112 ? -3.812 -6.191 4.927 1.00 85.31 112 GLY A C 1
ATOM 899 O O . GLY A 1 112 ? -4.949 -6.237 5.392 1.00 85.31 112 GLY A O 1
ATOM 900 N N . LEU A 1 113 ? -2.780 -6.814 5.493 1.00 87.25 113 LEU A N 1
ATOM 901 C CA . LEU A 1 113 ? -2.921 -7.638 6.688 1.00 87.25 113 LEU A CA 1
ATOM 902 C C . LEU A 1 113 ? -3.138 -6.800 7.944 1.00 87.25 113 LEU A C 1
ATOM 904 O O . LEU A 1 113 ? -3.867 -7.239 8.822 1.00 87.25 113 LEU A O 1
ATOM 908 N N . SER A 1 114 ? -2.555 -5.601 8.040 1.00 85.00 114 SER A N 1
ATOM 909 C CA . SER A 1 114 ? -2.662 -4.750 9.234 1.00 85.00 114 SER A CA 1
ATOM 910 C C . SER A 1 114 ? -4.060 -4.167 9.441 1.00 85.00 114 SER A C 1
ATOM 912 O O . SER A 1 114 ? -4.438 -3.911 10.583 1.00 85.00 114 SER A O 1
ATOM 914 N N . ARG A 1 115 ? -4.867 -4.008 8.384 1.00 81.25 115 ARG A N 1
ATOM 915 C CA . ARG A 1 115 ? -6.194 -3.377 8.463 1.00 81.25 115 ARG A CA 1
ATOM 916 C C . ARG A 1 115 ? -7.130 -3.966 9.538 1.00 81.25 115 ARG A C 1
ATOM 918 O O . ARG A 1 115 ? -7.591 -3.182 10.370 1.00 81.25 115 ARG A O 1
ATOM 925 N N . PRO A 1 116 ? -7.387 -5.290 9.604 1.00 79.56 116 PRO A N 1
ATOM 926 C CA . PRO A 1 116 ? -8.201 -5.879 10.674 1.00 79.56 116 PRO A CA 1
ATOM 927 C C . PRO A 1 116 ? -7.598 -5.693 12.075 1.00 79.56 116 PRO A C 1
ATOM 929 O O . PRO A 1 116 ? -8.340 -5.559 13.050 1.00 79.56 116 PRO A O 1
ATOM 932 N N . TYR A 1 117 ? -6.267 -5.643 12.198 1.00 82.75 117 TYR A N 1
ATOM 933 C CA . TYR A 1 117 ? -5.608 -5.394 13.484 1.00 82.75 117 TYR A CA 1
ATOM 934 C C . TYR A 1 117 ? -5.770 -3.943 13.940 1.00 82.75 117 TYR A C 1
ATOM 936 O O . TYR A 1 117 ? -5.997 -3.719 15.128 1.00 82.75 117 TYR A O 1
ATOM 944 N N . ILE A 1 118 ? -5.691 -2.974 13.019 1.00 82.38 118 ILE A N 1
ATOM 945 C CA . ILE A 1 118 ? -5.911 -1.549 13.311 1.00 82.38 118 ILE A CA 1
ATOM 946 C C . ILE A 1 118 ? -7.351 -1.334 13.784 1.00 82.38 118 ILE A C 1
ATOM 948 O O . ILE A 1 118 ? -7.561 -0.710 14.823 1.00 82.38 118 ILE A O 1
ATOM 952 N N . ASP A 1 119 ? -8.327 -1.910 13.079 1.00 78.69 119 ASP A N 1
ATOM 953 C CA . ASP A 1 119 ? -9.739 -1.830 13.468 1.00 78.69 119 ASP A CA 1
ATOM 954 C C . ASP A 1 119 ? -9.965 -2.434 14.864 1.00 78.69 119 ASP A C 1
ATOM 956 O O . ASP A 1 119 ? -10.573 -1.811 15.735 1.00 78.69 119 ASP A O 1
ATOM 960 N N . GLY A 1 120 ? -9.414 -3.627 15.118 1.00 79.31 120 GLY A N 1
ATOM 961 C CA . GLY A 1 120 ? -9.526 -4.289 16.418 1.00 79.31 120 GLY A CA 1
ATOM 962 C C . GLY A 1 120 ? -8.816 -3.544 17.554 1.00 79.31 120 GLY A C 1
ATOM 963 O O . GLY A 1 120 ? -9.283 -3.566 18.694 1.00 79.31 120 GLY A O 1
ATOM 964 N N . TRP A 1 121 ? -7.692 -2.881 17.272 1.00 83.56 121 TR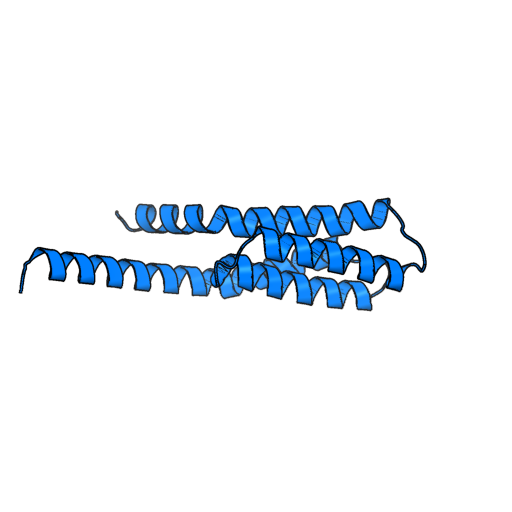P A N 1
ATOM 965 C CA . TRP A 1 121 ? -6.984 -2.051 18.247 1.00 83.56 121 TRP A CA 1
ATOM 966 C C . TRP A 1 121 ? -7.773 -0.783 18.587 1.00 83.56 121 TRP A C 1
ATOM 968 O O . TRP A 1 121 ? -7.948 -0.497 19.770 1.00 83.56 121 TRP A O 1
ATOM 978 N N . TYR A 1 122 ? -8.318 -0.093 17.582 1.00 80.00 122 TYR A N 1
ATOM 979 C CA . TYR A 1 122 ? -9.077 1.147 17.762 1.00 80.00 122 TYR A CA 1
ATOM 980 C C . TYR A 1 122 ? -10.345 0.946 18.608 1.00 80.00 122 TYR A C 1
ATOM 982 O O . TYR A 1 122 ? -10.649 1.734 19.506 1.00 80.00 122 TYR A O 1
ATOM 990 N N . ILE A 1 123 ? -11.050 -0.171 18.396 1.00 76.44 123 ILE A N 1
ATOM 991 C CA . ILE A 1 123 ? -12.214 -0.547 19.214 1.00 76.44 123 ILE A CA 1
ATOM 992 C C . ILE A 1 123 ? -11.811 -0.764 20.680 1.00 76.44 123 ILE A C 1
ATOM 994 O O . ILE A 1 123 ? -12.534 -0.352 21.587 1.00 76.44 123 ILE A O 1
ATOM 998 N N . ARG A 1 124 ? -10.660 -1.404 20.934 1.00 77.25 124 ARG A N 1
ATOM 999 C CA . ARG A 1 124 ? -10.165 -1.644 22.301 1.00 77.25 124 ARG A CA 1
ATOM 1000 C C . ARG A 1 124 ? -9.697 -0.362 22.986 1.00 77.25 124 ARG A C 1
ATOM 1002 O O . ARG A 1 124 ? -9.935 -0.217 24.180 1.00 77.25 124 ARG A O 1
ATOM 1009 N N . SER A 1 125 ? -9.056 0.560 22.266 1.00 76.81 125 SER A N 1
ATOM 1010 C CA . SER A 1 125 ? -8.546 1.808 22.849 1.00 76.81 125 SER A CA 1
ATOM 1011 C C . SER A 1 125 ? -9.654 2.775 23.271 1.00 76.81 125 SER A C 1
ATOM 1013 O O . SER A 1 125 ? -9.472 3.495 24.246 1.00 76.81 125 SER A O 1
ATOM 1015 N N . HIS A 1 126 ? -10.804 2.761 22.588 1.00 68.62 126 HIS A N 1
ATOM 1016 C CA . HIS A 1 126 ? -11.972 3.594 22.915 1.00 68.62 126 HIS A CA 1
ATOM 1017 C C . HIS A 1 126 ? -13.018 2.915 23.814 1.00 68.62 126 HIS A C 1
ATOM 1019 O O . HIS A 1 126 ? -14.088 3.472 24.038 1.00 68.62 126 HIS A O 1
ATOM 1025 N N . LYS A 1 127 ? -12.728 1.715 24.335 1.00 62.06 127 LYS A N 1
ATOM 1026 C CA . LYS A 1 127 ? -13.573 1.032 25.332 1.00 62.06 127 LYS A CA 1
ATOM 1027 C C . LYS A 1 127 ? -13.218 1.383 26.789 1.00 62.06 127 LYS A C 1
ATOM 1029 O O . LYS A 1 127 ? -13.792 0.780 27.692 1.00 62.06 127 LYS A O 1
ATOM 1034 N N . LYS A 1 128 ? -12.263 2.294 27.001 1.00 46.25 128 LYS A N 1
ATOM 1035 C CA . LYS A 1 128 ? -11.972 2.933 28.294 1.00 46.25 128 LYS A CA 1
ATOM 1036 C C . LYS A 1 128 ? -12.872 4.143 28.485 1.00 46.25 128 LYS A C 1
ATOM 1038 O O . LYS A 1 128 ? -13.285 4.346 29.642 1.00 46.25 128 LYS A O 1
#

Radius of gyration: 18.72 Å; Cα contacts (8 Å, |Δi|>4): 94; chains: 1; bounding box: 59×22×50 Å

Mean predicted aligned error: 8.19 Å

Foldseek 3Di:
DDPVVVVVVVVVVVLVVLLVVVLVVLLVVQLVVLLVLLVQLPDPDPVLSVVSSVLSSVLLCCLQNVVPDLVVSLVVLLVSLVVSCCVPPVDDDPVSSCRSSVSSSVVSVCSNVCNVVVSVVSVVVVVD

Nearest PDB structures (foldseek):
  7yqd-assembly1_A  TM=3.148E-01  e=7.504E+00  Homo sapiens

=== Feature glossary ===
Legend for the data blocks above and below:

— What the protein is —

Sequence gives the chain of amino acids in standard one-letter code (A=alanine, C=cysteine, …, Y=tyrosine), read N→C. It is the only feature that is directly encoded by the gene; all structural features are derived from the folded form of this sequence.

The annotation block draws on four external resources. InterPro: which protein families and domains the sequence belongs to. GO: standardized terms for what the protein does, what process it participates in, and where in the cell it acts. CATH: which structural fold it has in the CATH hierarchy. Organism: the species of origin.

— Where its atoms are —

Atomic coordinates in PDBx/mmCIF format — the same representation the Protein Data Bank distributes. Each line of the _atom_site loop places one backbone atom in Cartesian space (units: ångströms, origin: arbitrary).

Six rendered views show the 3D structure from the faces of a cube — i.e. along ±x, ±y, ±z. Rendering representation is drawn randomly per protein from cartoon (secondary-structure ribbons), sticks (backbone bonds), or molecular surface; coloring is either N→C rainbow (blue at the N-terminus through red at the C-terminus) or one color per chain.

— Local backbone conformation —

DSSP 8-state secondary structure assigns each residue one of H (α-helix), G (3₁₀-helix), I (π-helix), E (extended β-strand), B (isolated β-bridge), T (hydrogen-bonded turn), S (bend), or '-' (coil). The assignment is computed from backbone hydrogen-bond geometry via the Kabsch–Sander algorithm.

P-SEA three-state annotation labels each residue as helix, strand, or coil based purely on the geometry of the Cα trace. It serves as a fallback when the full backbone (and thus DSSP) is unavailable.

φ (phi) and ψ (psi) are the two rotatable backbone dihedrals per residue: φ is the C(i-1)–N–Cα–C torsion, ψ is the N–Cα–C–N(i+1) torsion, both in degrees on (−180°, 180°]. α-helical residues cluster near (−60°, −45°); β-strand residues near (−120°, +130°). A Ramachandran plot is simply a scatter of (φ, ψ) for every residue.

— Global shape and packing —

Radius of gyration (Rg) is the root-mean-square distance of Cα atoms from their centroid — a single number for overall size and compactness. A globular domain of N residues has Rg ≈ 2.2·N^0.38 Å; an extended or disordered chain has a much larger Rg. The Cα contact count is the number of residue pairs whose Cα atoms are within 8 Å and are more than four positions apart in sequence — a standard proxy for tertiary packing density. The bounding box is the smallest axis-aligned box enclosing all Cα atoms.

Accessible surface area quantifies burial. A residue with SASA near zero is packed into the hydrophobic core; one with SASA >100 Å² sits on the surface. Computed here via the Shrake–Rupley numerical algorithm with a 1.4 Å probe.

The contact map is a binary N×N matrix image: pixel (i, j) is dark where Cα_i and Cα_j are within 8 Å and |i−j|>4. Because the |i−j|>4 filter removes local helical contacts, off-diagonal stripes parallel to the main diagonal indicate parallel β-sheets; stripes perpendicular to it indicate antiparallel β-sheets. The Ramachandran plot scatters every residue's (φ, ψ) pair against the sterically allowed regions. The PAE heatmap renders the predicted-aligned-error matrix.

— Structural neighborhood —

A 3Di character summarizes, for each residue, the relative orientation of the Cα frame of its nearest spatial neighbor. Because it encodes fold topology rather than chemistry, 3Di alignments detect remote structural similarity that sequence alignment misses.

Structural nearest neighbors (via Foldseek easy-search vs the PDB). Reported per hit: target PDB id, E-value, and alignment TM-score. A TM-score above ~0.5 is the conventional threshold for 'same fold'.

— Confidence and disorder —

For AlphaFold models, the B-factor field carries pLDDT — the model's own estimate of local accuracy on a 0–100 scale. Regions with pLDDT<50 should be treated as essentially unmodeled; they often correspond to intrinsically disordered segments.

B-factor (Debye–Waller factor) reflects atomic displacement in the crystal lattice. It is an experimental observable (units Å²), not a prediction; low values mean the atom is pinned down, high values mean it moves or is heterogeneous across the crystal.

Predicted Aligned Error (PAE) is an AlphaFold confidence matrix: entry (i, j) is the expected error in the position of residue j, in ångströms, when the prediction is superimposed on the true structure at residue i. Low PAE within a block of residues means that block is internally rigid and well-predicted; high PAE between two blocks means their relative placement is uncertain even if each block individually is confident.